Protein AF-A0A8T7KY41-F1 (afdb_monomer)

Nearest PDB structures (foldseek):
  5xch-assembly2_B  TM=5.425E-01  e=1.766E-01  Entamoeba histolytica
  1bam-assembly1_A-2  TM=4.872E-01  e=3.197E-01  Bacillus amyloliquefaciens
  3ck2-assembly1_A  TM=7.551E-01  e=2.164E+00  Streptococcus pneumoniae TIGR4
  2a22-assembly1_A  TM=5.489E-01  e=1.776E+00  Cryptosporidium parvum
  3zxn-assembly2_B  TM=6.604E-01  e=4.469E+00  Moorella thermoacetica ATCC 39073

Radius of gyration: 12.15 Å; Cα contacts (8 Å, |Δi|>4): 149; chains: 1; bounding box: 26×25×29 Å

Solvent-accessible surface area (backbone atoms only — not comparable to full-atom values): 4917 Å² total; per-residue (Å²): 139,80,84,49,77,44,69,32,98,86,76,29,71,43,66,36,46,40,79,92,74,28,32,39,38,37,78,47,76,67,68,86,45,65,76,55,35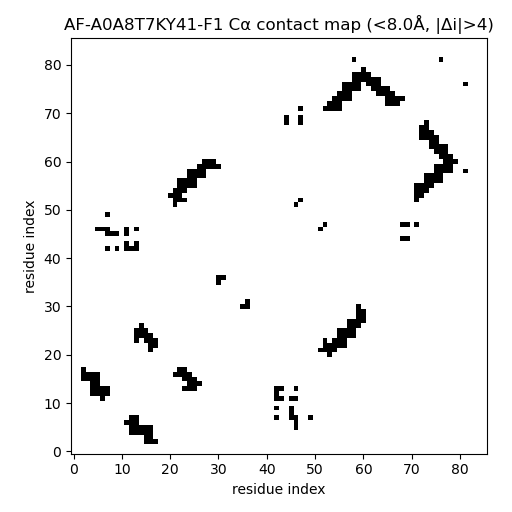,54,52,55,51,50,34,50,48,56,40,40,72,73,69,60,42,66,32,36,36,37,31,23,75,50,71,56,79,60,50,70,55,99,84,28,46,35,42,35,36,18,44,70,59,47,67,75,71,106

Mean predicted aligned error: 6.86 Å

Secondary structure (DSSP, 8-state):
---EEEE-TTSPEEEEEETTTTEEEEE-S-S-SHHHHHHHHHHHHHHHHHH--SEEEEEESS----EEETTEEEEEEEHHHHHHH-

Foldseek 3Di:
DDWDWDQFPVRAIQRGADPVQLETEHEDADCPPPVVVVVNVVSVLRVCVVSVGQAYEYEYCAFDDWDDHPNHTYGYHHPVVVVVVD

Sequence (86 aa):
MALDYFSSPGGYEADFYLPETRQFIQVTQNLNNAPTREREVRALQDAIQVLKPKDALILTDANGKDFQIDGVPVRIQSAVGWMLSS

pLDDT: mean 78.93, std 14.4, range [40.28, 95.19]

Structure (mmCIF, N/CA/C/O backbone):
data_AF-A0A8T7KY41-F1
#
_entry.id   AF-A0A8T7KY41-F1
#
loop_
_atom_site.group_PDB
_atom_site.id
_atom_site.type_symbol
_atom_site.label_atom_id
_atom_site.label_alt_id
_atom_site.label_comp_id
_atom_site.label_asym_id
_atom_site.label_entity_id
_atom_site.label_seq_id
_atom_site.pdbx_PDB_ins_code
_atom_site.Cartn_x
_atom_site.Cartn_y
_atom_site.Cartn_z
_atom_site.occupancy
_atom_site.B_iso_or_equiv
_atom_site.auth_seq_id
_atom_site.auth_comp_id
_atom_site.auth_asym_id
_atom_site.auth_atom_id
_atom_site.pdbx_PDB_model_num
ATOM 1 N N . MET A 1 1 ? -7.122 -8.861 16.498 1.00 45.19 1 MET A N 1
ATOM 2 C CA . MET A 1 1 ? -6.467 -8.401 15.262 1.00 45.19 1 MET A CA 1
ATOM 3 C C . MET A 1 1 ? -6.177 -9.641 14.432 1.00 45.19 1 MET A C 1
ATOM 5 O O . MET A 1 1 ? -5.394 -10.466 14.883 1.00 45.19 1 MET A O 1
ATOM 9 N N . ALA A 1 2 ? -6.911 -9.852 13.339 1.00 40.28 2 ALA A N 1
ATOM 10 C CA . ALA A 1 2 ? -6.660 -10.954 12.410 1.00 40.28 2 ALA A CA 1
ATOM 11 C C . ALA A 1 2 ? -5.784 -10.419 11.273 1.00 40.28 2 ALA A C 1
ATOM 13 O O . ALA A 1 2 ? -6.014 -9.306 10.802 1.00 40.28 2 ALA A O 1
ATOM 14 N N . LEU A 1 3 ? -4.749 -11.174 10.921 1.00 43.06 3 LEU A N 1
ATOM 15 C CA . LEU A 1 3 ? -3.817 -10.857 9.849 1.00 43.06 3 LEU A CA 1
ATOM 16 C C . LEU A 1 3 ? -4.081 -11.894 8.756 1.00 43.06 3 LEU A C 1
ATOM 18 O O . LEU A 1 3 ? -3.719 -13.057 8.922 1.00 43.06 3 LEU A O 1
ATOM 22 N N . ASP A 1 4 ? -4.788 -11.498 7.703 1.00 53.56 4 ASP A N 1
ATOM 23 C CA . ASP A 1 4 ? -5.168 -12.405 6.624 1.00 53.56 4 ASP A CA 1
ATOM 24 C C . ASP A 1 4 ? -4.236 -12.193 5.429 1.00 53.56 4 ASP A C 1
ATOM 26 O O . ASP A 1 4 ? -4.126 -11.084 4.900 1.00 53.56 4 ASP A O 1
ATOM 30 N N . TYR A 1 5 ? -3.568 -13.265 5.004 1.00 52.91 5 TYR A N 1
ATOM 31 C CA . TYR A 1 5 ? -2.817 -13.293 3.753 1.00 52.91 5 TYR A CA 1
ATOM 32 C C . TYR A 1 5 ? -3.814 -13.332 2.595 1.00 52.91 5 TYR A C 1
ATOM 34 O O . TYR A 1 5 ? -4.611 -14.270 2.491 1.00 52.91 5 TYR A O 1
ATOM 42 N N . PHE A 1 6 ? -3.792 -12.319 1.730 1.00 55.66 6 PHE A N 1
ATOM 43 C CA . PHE A 1 6 ? -4.672 -12.270 0.567 1.00 55.66 6 PHE A CA 1
ATOM 44 C C . PHE A 1 6 ? -3.898 -12.634 -0.700 1.00 55.66 6 PHE A C 1
ATOM 46 O O . PHE A 1 6 ? -3.015 -11.897 -1.134 1.00 55.66 6 PHE A O 1
ATOM 53 N N . SER A 1 7 ? -4.276 -13.755 -1.317 1.00 55.75 7 SER A N 1
ATOM 54 C CA . SER A 1 7 ? -3.831 -14.128 -2.660 1.00 55.75 7 SER A CA 1
ATOM 55 C C . SER A 1 7 ? -4.916 -13.745 -3.663 1.00 55.75 7 SER A C 1
ATOM 57 O O . SER A 1 7 ? -6.057 -14.210 -3.569 1.00 55.75 7 SER A O 1
ATOM 59 N N . SER A 1 8 ? -4.586 -12.859 -4.602 1.00 56.34 8 SER A N 1
ATOM 60 C CA . SER A 1 8 ? -5.505 -12.479 -5.670 1.00 56.34 8 SER A CA 1
ATOM 61 C C . SER A 1 8 ? -5.694 -13.644 -6.656 1.00 56.34 8 SER A C 1
ATOM 63 O O . SER A 1 8 ? -4.804 -14.485 -6.806 1.00 56.34 8 SER A O 1
ATOM 65 N N . PRO A 1 9 ? -6.810 -13.694 -7.408 1.00 49.81 9 PRO A N 1
ATOM 66 C CA . PRO A 1 9 ? -7.012 -14.693 -8.462 1.00 49.81 9 PRO A CA 1
ATOM 67 C C . PRO A 1 9 ? -5.912 -14.715 -9.542 1.00 49.81 9 PRO A C 1
ATOM 69 O O . PRO A 1 9 ? -5.777 -15.712 -10.247 1.00 49.81 9 PRO A O 1
ATOM 72 N N . GLY A 1 10 ? -5.121 -13.640 -9.668 1.00 54.91 10 GLY A N 1
ATOM 73 C CA . GLY A 1 10 ? -3.951 -13.546 -10.548 1.00 54.91 10 GLY A CA 1
ATOM 74 C C .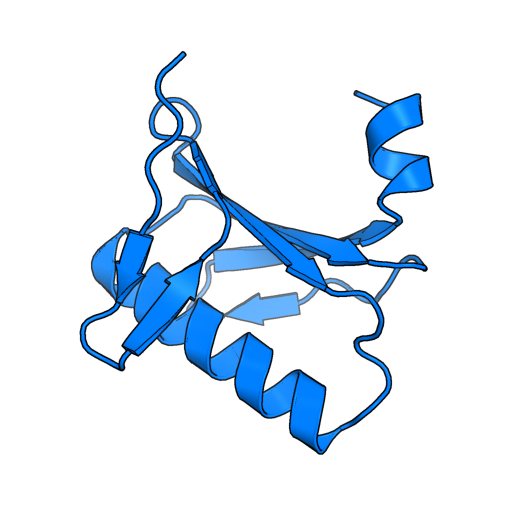 GLY A 1 10 ? -2.671 -14.177 -9.981 1.00 54.91 10 GLY A C 1
ATOM 75 O O . GLY A 1 10 ? -1.639 -14.155 -10.648 1.00 54.91 10 GLY A O 1
ATOM 76 N N . GLY A 1 11 ? -2.717 -14.744 -8.769 1.00 53.97 11 GLY A N 1
ATOM 77 C CA . GLY A 1 11 ? -1.556 -15.319 -8.081 1.00 53.97 11 GLY A CA 1
ATOM 78 C C . GLY A 1 11 ? -0.636 -14.270 -7.455 1.00 53.97 11 GLY A C 1
ATOM 79 O O . GLY A 1 11 ? 0.535 -14.550 -7.205 1.00 53.97 11 GLY A O 1
ATOM 80 N N . TYR A 1 12 ? -1.146 -13.059 -7.235 1.00 55.38 12 TYR A N 1
ATOM 81 C CA . TYR A 1 12 ? -0.401 -11.975 -6.618 1.00 55.38 12 TYR A CA 1
ATOM 82 C C . TYR A 1 12 ? -0.793 -11.831 -5.148 1.00 55.38 12 TYR A C 1
ATOM 84 O O . TYR A 1 12 ? -1.974 -11.702 -4.823 1.00 55.38 12 TYR A O 1
ATOM 92 N N . GLU A 1 13 ? 0.199 -11.876 -4.265 1.00 59.75 13 GLU A N 1
ATOM 93 C CA . GLU A 1 13 ? 0.011 -11.795 -2.818 1.00 59.75 13 GLU A CA 1
ATOM 94 C C . GLU A 1 13 ?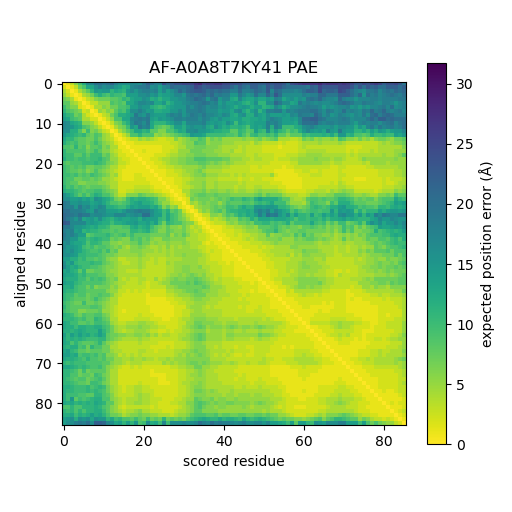 0.139 -10.341 -2.364 1.00 59.75 13 GLU A C 1
ATOM 96 O O . GLU A 1 13 ? 1.124 -9.672 -2.677 1.00 59.75 13 GLU A O 1
ATOM 101 N N . ALA A 1 14 ? -0.878 -9.854 -1.652 1.00 64.56 14 ALA A N 1
ATOM 102 C CA . ALA A 1 14 ? -0.752 -8.656 -0.836 1.00 64.56 14 ALA A CA 1
ATOM 103 C C . ALA A 1 14 ? -0.336 -9.097 0.570 1.00 64.56 14 ALA A C 1
ATOM 105 O O . ALA A 1 14 ? -1.006 -9.955 1.153 1.00 64.56 14 ALA A O 1
ATOM 106 N N . ASP A 1 15 ? 0.743 -8.521 1.106 1.00 76.62 15 ASP A N 1
ATOM 107 C CA . ASP A 1 15 ? 1.312 -8.983 2.380 1.00 76.62 15 ASP A CA 1
ATOM 108 C C . ASP A 1 15 ? 0.307 -8.872 3.532 1.00 76.62 15 ASP A C 1
ATOM 110 O O . ASP A 1 15 ? 0.151 -9.815 4.309 1.00 76.62 15 ASP A O 1
ATOM 114 N N . PHE A 1 16 ? -0.409 -7.742 3.626 1.00 83.44 16 PHE A N 1
ATOM 115 C CA . PHE A 1 16 ? -1.420 -7.527 4.661 1.00 83.44 16 PHE A CA 1
ATOM 116 C C . PHE A 1 16 ? -2.647 -6.770 4.148 1.00 83.44 16 PHE A C 1
ATOM 118 O O . PHE A 1 16 ? -2.547 -5.769 3.432 1.00 83.44 16 PHE A O 1
ATOM 125 N N . TYR A 1 17 ? -3.821 -7.192 4.613 1.00 84.94 17 TYR A N 1
ATOM 126 C CA . TYR A 1 17 ? -5.062 -6.431 4.514 1.00 84.94 17 TYR A CA 1
ATOM 127 C C . TYR A 1 17 ? -5.609 -6.146 5.913 1.00 84.94 17 TYR A C 1
ATOM 129 O O . TYR A 1 17 ? -5.690 -7.043 6.748 1.00 84.94 17 TYR A O 1
ATOM 137 N N . LEU A 1 18 ? -5.992 -4.894 6.166 1.00 86.94 18 LEU A N 1
ATOM 138 C CA . LEU A 1 18 ? -6.592 -4.441 7.419 1.00 86.94 18 LEU A CA 1
ATOM 139 C C . LEU A 1 18 ? -8.099 -4.219 7.208 1.00 86.94 18 LEU A C 1
ATOM 141 O O . LEU A 1 18 ? -8.485 -3.180 6.662 1.00 86.94 18 LEU A O 1
ATOM 145 N N . PRO A 1 19 ? -8.982 -5.143 7.639 1.00 84.25 19 PRO A N 1
ATOM 146 C CA . PRO A 1 19 ? -10.415 -5.048 7.347 1.00 84.25 19 PRO A CA 1
ATOM 147 C C . PRO A 1 19 ? -11.096 -3.834 7.988 1.00 84.25 19 PRO A C 1
ATOM 149 O O . PRO A 1 19 ? -11.997 -3.245 7.394 1.00 84.25 19 PRO A O 1
ATOM 152 N N . GLU A 1 20 ? -10.655 -3.438 9.185 1.00 87.50 20 GLU A N 1
ATOM 153 C CA . GLU A 1 20 ? -11.253 -2.332 9.948 1.00 87.50 20 GLU A CA 1
ATOM 154 C C . GLU A 1 20 ? -11.069 -0.980 9.244 1.00 87.50 20 GLU A C 1
ATOM 156 O O . GLU A 1 20 ? -12.004 -0.183 9.142 1.00 87.50 20 GLU A O 1
ATOM 161 N N . THR A 1 21 ? -9.875 -0.734 8.702 1.00 88.06 21 THR A N 1
ATOM 162 C CA . THR A 1 21 ? -9.548 0.490 7.957 1.00 88.06 21 THR A CA 1
ATOM 163 C C . THR A 1 21 ? -9.781 0.344 6.454 1.00 88.06 21 THR A C 1
ATOM 165 O O . THR A 1 21 ? -9.863 1.352 5.751 1.00 88.06 21 THR A O 1
ATOM 168 N N . ARG A 1 22 ? -9.968 -0.890 5.964 1.00 90.00 22 ARG A N 1
ATOM 169 C CA . ARG A 1 22 ? -9.967 -1.263 4.541 1.00 90.00 22 ARG A CA 1
ATOM 170 C C . ARG A 1 22 ? -8.684 -0.803 3.849 1.00 90.00 22 ARG A C 1
ATOM 172 O O . ARG A 1 22 ? -8.751 -0.248 2.755 1.00 90.00 22 ARG A O 1
ATOM 179 N N . GLN A 1 23 ? -7.545 -1.015 4.497 1.00 90.06 23 GLN A N 1
ATOM 180 C CA . GLN A 1 23 ? -6.229 -0.634 3.988 1.00 90.06 23 GLN A CA 1
ATOM 181 C C . GLN A 1 23 ? -5.445 -1.867 3.537 1.00 90.06 23 GLN A C 1
ATOM 183 O O . GLN A 1 23 ? -5.441 -2.886 4.227 1.00 90.06 23 GLN A O 1
ATOM 188 N N . PHE A 1 24 ? -4.753 -1.754 2.405 1.00 89.31 24 PHE A N 1
ATOM 189 C CA . PHE A 1 24 ? -3.715 -2.713 2.020 1.00 89.31 24 PHE A CA 1
ATOM 190 C C . PHE A 1 24 ? -2.330 -2.231 2.417 1.00 89.31 24 PHE A C 1
ATOM 192 O O . PHE A 1 24 ? -2.033 -1.042 2.307 1.00 89.31 24 PHE A O 1
ATOM 199 N N . ILE A 1 25 ? -1.471 -3.171 2.801 1.00 88.50 25 ILE A N 1
ATOM 200 C CA . ILE A 1 25 ? -0.055 -2.921 3.043 1.00 88.50 25 ILE A CA 1
ATOM 201 C C . ILE A 1 25 ? 0.760 -3.944 2.249 1.00 88.50 25 ILE A C 1
ATOM 203 O O . ILE A 1 25 ? 0.581 -5.146 2.424 1.00 88.50 25 ILE A O 1
ATOM 207 N N . GLN A 1 26 ? 1.652 -3.445 1.396 1.00 86.69 26 GLN A N 1
ATOM 208 C CA . GLN A 1 26 ? 2.662 -4.214 0.668 1.00 86.69 26 GLN A CA 1
ATOM 209 C C . GLN A 1 26 ? 4.042 -3.859 1.219 1.00 86.69 26 GLN A C 1
ATOM 211 O O . GLN A 1 26 ? 4.320 -2.687 1.478 1.00 86.69 26 GLN A O 1
ATOM 216 N N . VAL A 1 27 ? 4.930 -4.833 1.362 1.00 86.88 27 VAL A N 1
ATOM 217 C CA . VAL A 1 27 ? 6.307 -4.640 1.810 1.00 86.88 27 VAL A CA 1
ATOM 218 C C . VAL A 1 27 ? 7.251 -5.060 0.691 1.00 86.88 27 VAL A C 1
ATOM 220 O O . VAL A 1 27 ? 7.244 -6.194 0.231 1.00 86.88 27 VAL A O 1
ATOM 223 N N . THR A 1 28 ? 8.114 -4.151 0.247 1.00 83.69 28 THR A N 1
ATOM 224 C CA . THR A 1 28 ? 9.107 -4.464 -0.786 1.00 83.69 28 THR A CA 1
ATOM 225 C C . THR A 1 28 ? 10.420 -3.758 -0.510 1.00 83.69 28 THR A C 1
ATOM 227 O O . THR A 1 28 ? 10.446 -2.600 -0.112 1.00 83.69 28 THR A O 1
ATOM 230 N N . GLN A 1 29 ? 11.543 -4.444 -0.716 1.00 76.38 29 GLN A N 1
ATOM 231 C CA . GLN A 1 29 ? 12.848 -3.880 -0.381 1.00 76.38 29 GLN A CA 1
ATOM 232 C C . GLN A 1 29 ? 13.244 -2.725 -1.309 1.00 76.38 29 GLN A C 1
ATOM 234 O O . GLN A 1 29 ? 13.927 -1.815 -0.860 1.00 76.38 29 GLN A O 1
ATOM 239 N N . ASN A 1 30 ? 12.862 -2.758 -2.592 1.00 71.94 30 ASN A N 1
ATOM 240 C CA . ASN A 1 30 ? 13.313 -1.761 -3.563 1.00 71.94 30 ASN A CA 1
ATOM 241 C C . ASN A 1 30 ? 12.336 -1.606 -4.744 1.00 71.94 30 ASN A C 1
ATOM 243 O O . ASN A 1 30 ? 12.200 -2.505 -5.576 1.00 71.94 30 ASN A O 1
ATOM 247 N N . LEU A 1 31 ? 11.726 -0.422 -4.865 1.00 71.81 31 LEU A N 1
ATOM 248 C CA . LEU A 1 31 ? 10.851 -0.041 -5.987 1.00 71.81 31 LEU A CA 1
ATOM 249 C C . LEU A 1 31 ? 11.581 0.619 -7.173 1.00 71.81 31 LEU A C 1
ATOM 251 O O . LEU A 1 31 ? 10.949 0.931 -8.182 1.00 71.81 31 LEU A O 1
ATOM 255 N N . ASN A 1 32 ? 12.892 0.858 -7.088 1.00 66.06 32 ASN A N 1
ATOM 256 C CA . ASN A 1 32 ? 13.658 1.580 -8.114 1.00 66.06 32 ASN A CA 1
ATOM 257 C C . ASN A 1 32 ? 14.023 0.721 -9.333 1.00 66.06 32 ASN A C 1
ATOM 259 O O . ASN A 1 32 ? 14.528 1.243 -10.326 1.00 66.06 32 ASN A O 1
ATOM 263 N N . ASN A 1 33 ? 13.760 -0.586 -9.294 1.00 65.75 33 ASN A N 1
ATOM 264 C CA . ASN A 1 33 ? 13.915 -1.449 -10.458 1.00 65.75 33 ASN A CA 1
ATOM 265 C C . ASN A 1 33 ? 12.609 -1.452 -11.275 1.00 65.75 33 ASN A C 1
ATOM 267 O O . ASN A 1 33 ? 11.605 -2.006 -10.834 1.00 65.75 33 ASN A O 1
ATOM 271 N N . ALA A 1 34 ? 12.611 -0.813 -12.450 1.00 59.28 34 ALA A N 1
ATOM 272 C CA . ALA A 1 34 ? 11.419 -0.596 -13.281 1.00 59.28 34 ALA A CA 1
ATOM 273 C C . ALA A 1 34 ? 10.581 -1.870 -13.563 1.00 59.28 34 ALA A C 1
ATOM 275 O O . ALA A 1 34 ? 9.379 -1.839 -13.296 1.00 59.28 34 ALA A O 1
ATOM 276 N N . PRO A 1 35 ? 11.162 -3.006 -14.005 1.00 63.19 35 PRO A N 1
ATOM 277 C CA . PRO A 1 35 ? 10.410 -4.254 -14.175 1.00 63.19 35 PRO A CA 1
ATOM 278 C C . PRO A 1 35 ? 9.850 -4.833 -12.865 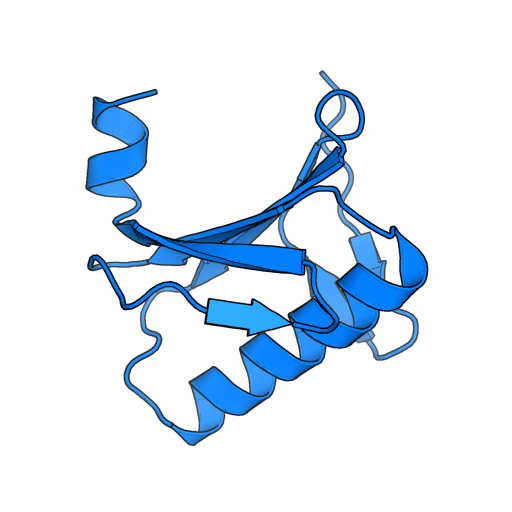1.00 63.19 35 PRO A C 1
ATOM 280 O O . PRO A 1 35 ? 8.772 -5.425 -12.873 1.00 63.19 35 PRO A O 1
ATOM 283 N N . THR A 1 36 ? 10.531 -4.642 -11.730 1.00 62.78 36 THR A N 1
ATOM 284 C CA . THR A 1 36 ? 10.008 -5.042 -10.411 1.00 62.78 36 THR A CA 1
ATOM 285 C C . THR A 1 36 ? 8.824 -4.164 -10.018 1.00 62.78 36 THR A C 1
ATOM 287 O O . THR A 1 36 ? 7.784 -4.675 -9.620 1.00 62.78 36 THR A O 1
ATOM 290 N N . ARG A 1 37 ? 8.932 -2.846 -10.216 1.00 71.19 37 ARG A N 1
ATOM 291 C CA . ARG A 1 37 ? 7.871 -1.884 -9.902 1.00 71.19 37 ARG A CA 1
ATOM 292 C C . ARG A 1 37 ? 6.585 -2.171 -10.669 1.00 71.19 37 ARG A C 1
ATOM 294 O O . ARG A 1 37 ? 5.512 -2.141 -10.081 1.00 71.19 37 ARG A O 1
ATOM 301 N N . GLU A 1 38 ? 6.674 -2.463 -11.962 1.00 72.06 38 GLU A N 1
ATOM 302 C CA . GLU A 1 38 ? 5.492 -2.803 -12.763 1.00 72.06 38 GLU A CA 1
ATOM 303 C C . GLU A 1 38 ? 4.821 -4.096 -12.288 1.00 72.06 38 GLU A C 1
ATOM 305 O O . GLU A 1 38 ? 3.592 -4.182 -12.283 1.00 72.06 38 GLU A O 1
ATOM 310 N N . ARG A 1 39 ? 5.609 -5.086 -11.852 1.00 69.12 39 ARG A N 1
ATOM 311 C CA . ARG A 1 39 ? 5.082 -6.345 -11.315 1.00 69.12 39 ARG A CA 1
ATOM 312 C C . ARG A 1 39 ? 4.350 -6.137 -9.986 1.00 69.12 39 ARG A C 1
ATOM 314 O O . ARG A 1 39 ? 3.237 -6.633 -9.846 1.00 69.12 39 ARG A O 1
ATOM 321 N N . GLU A 1 40 ? 4.935 -5.379 -9.060 1.00 70.19 40 GLU A N 1
ATOM 322 C CA . GLU A 1 40 ? 4.320 -5.052 -7.762 1.00 70.19 40 GLU A CA 1
ATOM 323 C C . GLU A 1 40 ? 3.052 -4.197 -7.929 1.00 70.19 40 GLU A C 1
ATOM 325 O O . GLU A 1 40 ? 2.048 -4.403 -7.254 1.00 70.19 40 GLU A O 1
ATOM 330 N N . VAL A 1 41 ? 3.051 -3.254 -8.876 1.00 76.69 41 VAL A N 1
ATOM 331 C CA . VAL A 1 41 ? 1.876 -2.408 -9.137 1.00 76.69 41 VAL A CA 1
ATOM 332 C C . VAL A 1 41 ? 0.720 -3.217 -9.735 1.00 76.69 41 VAL A C 1
ATOM 334 O O 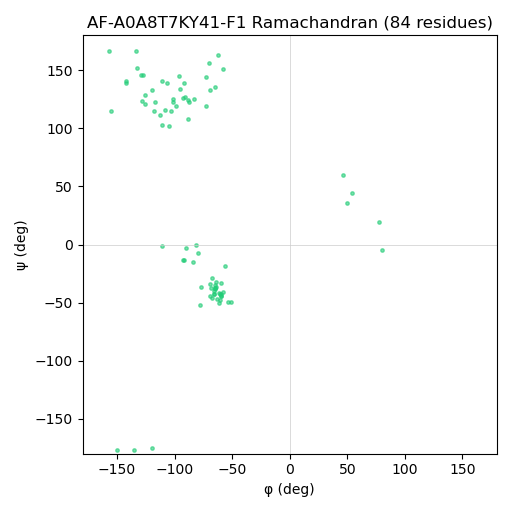. VAL A 1 41 ? -0.425 -2.983 -9.357 1.00 76.69 41 VAL A O 1
ATOM 337 N N . ARG A 1 42 ? 0.987 -4.193 -10.617 1.00 76.81 42 ARG A N 1
ATOM 338 C CA . ARG A 1 42 ? -0.061 -5.088 -11.152 1.00 76.81 42 ARG A CA 1
ATOM 339 C C . ARG A 1 42 ? -0.669 -5.976 -10.070 1.00 76.81 42 ARG A C 1
ATOM 341 O O . ARG A 1 42 ? -1.886 -6.093 -10.004 1.00 76.81 42 ARG A O 1
ATOM 348 N N . ALA A 1 43 ? 0.172 -6.530 -9.198 1.00 72.56 43 ALA A N 1
ATOM 349 C CA . ALA A 1 43 ? -0.267 -7.283 -8.027 1.00 72.56 43 ALA A CA 1
ATOM 350 C C . ALA A 1 43 ? -1.246 -6.475 -7.166 1.00 72.56 43 ALA A C 1
ATOM 352 O O . ALA A 1 43 ? -2.342 -6.933 -6.832 1.00 72.56 43 ALA A O 1
ATOM 353 N N . LEU A 1 44 ? -0.857 -5.233 -6.871 1.00 77.06 44 LEU A N 1
ATOM 354 C CA . LEU A 1 44 ? -1.659 -4.311 -6.085 1.00 77.06 44 LEU A CA 1
ATOM 355 C C . LEU A 1 44 ? -2.963 -3.932 -6.802 1.00 77.06 44 LEU A C 1
ATOM 357 O O . LEU A 1 44 ? -4.003 -3.829 -6.158 1.00 77.06 44 LEU A O 1
ATOM 361 N N . GLN A 1 45 ? -2.933 -3.767 -8.127 1.00 82.44 45 GLN A N 1
ATOM 362 C CA . GLN A 1 45 ? -4.118 -3.461 -8.926 1.00 82.44 45 GLN A CA 1
ATOM 363 C C . GLN A 1 45 ? -5.162 -4.583 -8.873 1.00 82.44 45 GLN A C 1
ATOM 365 O O . GLN A 1 45 ? -6.331 -4.308 -8.597 1.00 82.44 45 GLN A O 1
ATOM 370 N N . ASP A 1 46 ? -4.751 -5.840 -9.047 1.00 80.88 46 ASP A N 1
ATOM 371 C CA . ASP A 1 46 ? -5.660 -6.989 -8.951 1.00 80.88 46 ASP A CA 1
ATOM 372 C C . ASP A 1 46 ? -6.300 -7.077 -7.555 1.00 80.88 46 ASP A C 1
ATOM 374 O O . ASP A 1 46 ? -7.509 -7.281 -7.415 1.00 80.88 46 ASP A O 1
ATOM 378 N N . ALA A 1 47 ? -5.505 -6.865 -6.502 1.00 76.69 47 ALA A N 1
ATOM 379 C CA . ALA A 1 47 ? -5.987 -6.874 -5.124 1.00 76.69 47 ALA A CA 1
ATOM 380 C C . ALA A 1 47 ? -6.967 -5.719 -4.834 1.00 76.69 47 ALA A C 1
ATOM 382 O O . ALA A 1 47 ? -8.005 -5.923 -4.190 1.00 76.69 47 ALA A O 1
ATOM 383 N N . ILE A 1 48 ? -6.689 -4.522 -5.364 1.00 83.81 48 ILE A N 1
ATOM 384 C CA . ILE A 1 48 ? -7.569 -3.351 -5.275 1.00 83.81 48 ILE A CA 1
ATOM 385 C C . ILE A 1 48 ? -8.928 -3.632 -5.923 1.00 83.81 48 ILE A C 1
ATOM 387 O O . ILE A 1 48 ? -9.959 -3.285 -5.342 1.00 83.81 48 ILE A O 1
ATOM 391 N N . GLN A 1 49 ? -8.960 -4.293 -7.083 1.00 83.31 49 GLN A N 1
ATOM 392 C CA . GLN A 1 49 ? -10.216 -4.603 -7.770 1.00 83.31 49 GLN A CA 1
ATOM 393 C C . GLN A 1 49 ? -11.103 -5.568 -6.975 1.00 83.31 49 GLN A C 1
ATOM 395 O O . GLN A 1 49 ? -12.328 -5.401 -6.955 1.00 83.31 49 GLN A O 1
ATOM 400 N N . VAL A 1 50 ? -10.499 -6.545 -6.290 1.00 81.88 50 VAL A N 1
ATOM 401 C CA . VAL A 1 50 ? -11.233 -7.553 -5.514 1.00 81.88 50 VAL A CA 1
ATOM 402 C C . VAL A 1 50 ? -11.715 -6.996 -4.174 1.00 81.88 50 VAL A C 1
ATOM 404 O O . VAL A 1 50 ? -12.904 -7.092 -3.866 1.00 81.88 50 VAL A O 1
ATOM 407 N N . LEU A 1 51 ? -10.825 -6.399 -3.375 1.00 80.56 51 LEU A N 1
ATOM 408 C CA . LEU A 1 51 ? -11.149 -5.997 -1.997 1.00 80.56 51 LEU A CA 1
ATOM 409 C C . LEU A 1 51 ? -11.639 -4.550 -1.867 1.00 80.56 51 LEU A C 1
ATOM 411 O O . LEU A 1 51 ? -12.195 -4.187 -0.827 1.00 80.56 51 LEU A O 1
ATOM 415 N N . LYS A 1 52 ? -11.472 -3.722 -2.908 1.00 85.50 52 LYS A N 1
ATOM 416 C CA . LYS A 1 52 ? -11.895 -2.310 -2.949 1.00 85.50 52 LYS A CA 1
ATOM 417 C C . LYS A 1 52 ? -11.485 -1.559 -1.673 1.00 85.50 52 LYS A C 1
ATOM 419 O O . LYS A 1 52 ? -12.356 -1.104 -0.922 1.00 85.50 52 LYS A O 1
ATOM 424 N N . PRO A 1 53 ? -10.184 -1.487 -1.362 1.00 88.81 53 PRO A N 1
ATOM 425 C CA . PRO A 1 53 ? -9.688 -0.774 -0.190 1.00 88.81 53 PRO A CA 1
ATOM 426 C C . PRO A 1 53 ? -10.020 0.725 -0.273 1.00 88.81 53 PRO A C 1
ATOM 428 O O . PRO A 1 53 ? -10.337 1.251 -1.340 1.00 88.81 53 PRO A O 1
ATOM 431 N N . LYS A 1 54 ? -9.935 1.422 0.860 1.00 93.75 54 LYS A N 1
ATOM 432 C CA . LYS A 1 54 ? -9.979 2.889 0.892 1.00 93.75 54 LYS A CA 1
ATOM 433 C C . LYS A 1 54 ? -8.653 3.502 0.453 1.00 93.75 54 LYS A C 1
ATOM 435 O O . LYS A 1 54 ? -8.662 4.530 -0.215 1.00 93.75 54 LYS A O 1
ATOM 440 N N . ASP A 1 55 ? -7.547 2.868 0.821 1.00 93.94 55 ASP A N 1
ATOM 441 C CA . ASP A 1 55 ? -6.188 3.289 0.500 1.00 93.94 55 ASP A CA 1
ATOM 442 C C . ASP A 1 55 ? -5.218 2.097 0.571 1.00 93.94 55 ASP A C 1
ATOM 444 O O . ASP A 1 55 ? -5.561 1.015 1.062 1.00 93.94 55 ASP A O 1
ATOM 448 N N . ALA A 1 56 ? -4.015 2.289 0.037 1.00 91.50 56 ALA A N 1
ATOM 449 C CA . ALA A 1 56 ? -2.933 1.322 0.113 1.00 91.50 56 ALA A CA 1
ATOM 450 C C . ALA A 1 56 ? -1.617 1.985 0.534 1.00 91.50 56 ALA A C 1
ATOM 452 O O . ALA A 1 56 ? -1.354 3.156 0.247 1.00 91.50 56 ALA A O 1
ATOM 453 N N . LEU A 1 57 ? -0.765 1.201 1.183 1.00 91.56 57 LEU A N 1
ATOM 454 C CA . LEU A 1 57 ? 0.553 1.591 1.654 1.00 91.56 57 LEU A CA 1
ATOM 455 C C . LEU A 1 57 ? 1.592 0.610 1.114 1.00 91.56 57 LEU A C 1
ATOM 457 O O . LEU A 1 57 ? 1.453 -0.596 1.279 1.00 91.56 57 LEU A O 1
ATOM 461 N N . ILE A 1 58 ? 2.653 1.125 0.503 1.00 90.62 58 ILE A N 1
ATOM 462 C CA . ILE A 1 58 ? 3.838 0.346 0.157 1.00 90.62 58 ILE A CA 1
ATOM 463 C C . ILE A 1 58 ? 4.973 0.770 1.088 1.00 90.62 58 ILE A C 1
ATOM 465 O O . ILE A 1 58 ? 5.418 1.920 1.055 1.00 90.62 58 ILE A O 1
ATOM 469 N N . LEU A 1 59 ? 5.430 -0.165 1.917 1.00 91.25 59 LEU A N 1
ATOM 470 C CA . LEU A 1 59 ? 6.578 -0.009 2.799 1.00 91.25 59 LEU A CA 1
ATOM 471 C C . LEU A 1 59 ? 7.855 -0.415 2.065 1.00 91.25 59 LEU A C 1
ATOM 473 O O . LEU A 1 59 ? 7.949 -1.536 1.565 1.00 91.25 59 LEU A O 1
ATOM 477 N N . THR A 1 60 ? 8.834 0.492 2.009 1.00 90.56 60 THR A N 1
ATOM 478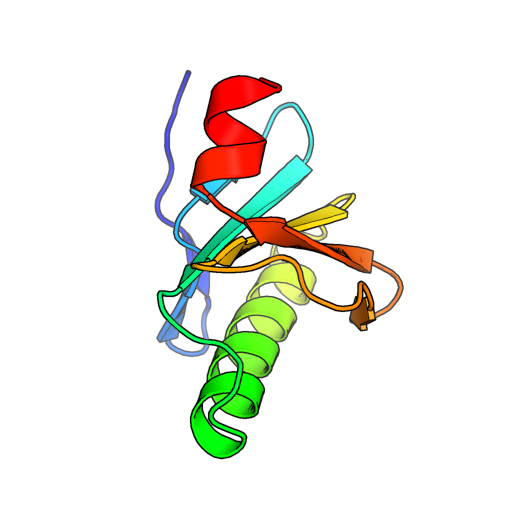 C CA . THR A 1 60 ? 10.109 0.254 1.308 1.00 90.56 60 THR A CA 1
ATOM 479 C C . THR A 1 60 ? 11.342 0.697 2.091 1.00 90.56 60 THR A C 1
ATOM 481 O O . THR A 1 60 ? 11.232 1.113 3.245 1.00 90.56 60 THR A O 1
ATOM 484 N N . ASP A 1 61 ? 12.534 0.583 1.506 1.00 90.44 61 ASP A N 1
ATOM 485 C CA . ASP A 1 61 ? 13.777 1.082 2.101 1.00 90.44 61 ASP A CA 1
ATOM 486 C C . ASP A 1 61 ? 13.827 2.619 2.178 1.00 90.44 61 ASP A C 1
ATOM 488 O O . ASP A 1 61 ? 14.416 3.178 3.105 1.00 90.44 61 ASP A O 1
ATOM 492 N N . ALA A 1 62 ? 13.151 3.310 1.259 1.00 89.50 62 ALA A N 1
ATOM 493 C CA . ALA A 1 62 ? 13.103 4.763 1.181 1.00 89.50 62 ALA A CA 1
ATOM 494 C C . ALA A 1 62 ? 11.673 5.295 0.985 1.00 89.50 62 ALA A C 1
ATOM 496 O O . ALA A 1 62 ? 10.726 4.571 0.683 1.00 89.50 62 ALA A O 1
ATOM 497 N N . ASN A 1 63 ? 11.490 6.601 1.171 1.00 90.81 63 ASN A N 1
ATOM 498 C CA . ASN A 1 63 ? 10.236 7.242 0.777 1.00 90.81 63 ASN A CA 1
ATOM 499 C C . ASN A 1 63 ? 10.173 7.340 -0.752 1.00 90.81 63 ASN A C 1
ATOM 501 O O . ASN A 1 63 ? 11.188 7.587 -1.408 1.00 90.81 63 ASN A O 1
ATOM 505 N N . GLY A 1 64 ? 8.976 7.185 -1.311 1.00 87.88 64 GLY A N 1
ATOM 506 C CA . GLY A 1 64 ? 8.738 7.308 -2.745 1.00 87.88 64 GLY A CA 1
ATOM 507 C C . GLY A 1 64 ? 7.752 8.421 -3.071 1.00 87.88 64 GLY A C 1
ATOM 508 O O . GLY A 1 64 ? 7.316 9.174 -2.203 1.00 87.88 64 GLY A O 1
ATOM 509 N N . LYS A 1 65 ? 7.398 8.529 -4.354 1.00 89.25 65 LYS A N 1
ATOM 510 C CA . LYS A 1 65 ? 6.287 9.381 -4.784 1.00 89.25 65 LYS A CA 1
ATOM 511 C C . LYS A 1 65 ? 4.985 8.596 -4.715 1.00 89.25 65 LYS A C 1
ATOM 513 O O . LYS A 1 65 ? 4.856 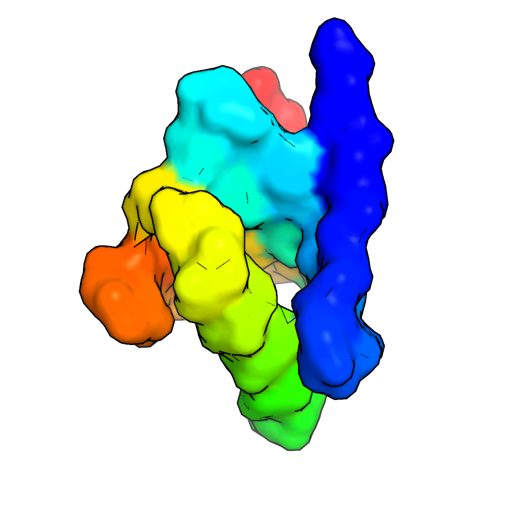7.579 -5.395 1.00 89.25 65 LYS A O 1
ATOM 518 N N . ASP A 1 66 ? 4.035 9.120 -3.955 1.00 92.44 66 ASP A N 1
ATOM 519 C CA . ASP A 1 66 ? 2.665 8.620 -3.915 1.00 92.44 66 ASP A CA 1
ATOM 520 C C . ASP A 1 66 ? 2.025 8.649 -5.307 1.00 92.44 66 ASP A C 1
ATOM 522 O O . ASP A 1 66 ? 2.363 9.469 -6.169 1.00 92.44 66 ASP A O 1
ATOM 526 N N . PHE A 1 67 ? 1.091 7.733 -5.526 1.00 91.56 67 PHE A N 1
ATOM 527 C CA . PHE A 1 67 ? 0.372 7.596 -6.785 1.00 91.56 67 PHE A CA 1
ATOM 528 C C . PHE A 1 67 ? -1.038 7.053 -6.540 1.00 91.56 67 PHE A C 1
ATOM 530 O O . PHE A 1 67 ? -1.470 6.898 -5.399 1.00 91.56 67 PHE A O 1
ATOM 537 N N . GLN A 1 68 ? -1.793 6.817 -7.610 1.00 91.75 68 GLN A N 1
ATOM 538 C CA . GLN A 1 68 ? -3.135 6.249 -7.532 1.00 91.75 68 GLN A CA 1
ATOM 539 C C . GLN A 1 68 ? -3.263 5.063 -8.481 1.00 91.75 68 GLN A C 1
ATOM 541 O O . GLN A 1 68 ? -2.682 5.073 -9.568 1.00 91.75 68 GLN A O 1
ATOM 546 N N . ILE A 1 69 ? -4.054 4.073 -8.076 1.00 88.50 69 ILE A N 1
ATOM 547 C CA . ILE A 1 69 ? -4.475 2.943 -8.909 1.00 88.50 69 ILE A CA 1
ATOM 548 C C . ILE A 1 69 ? -5.998 2.896 -8.853 1.00 88.50 69 ILE A C 1
ATOM 550 O O . ILE A 1 69 ? -6.559 2.795 -7.768 1.00 88.50 69 ILE A O 1
ATOM 554 N N . ASP A 1 70 ? -6.670 3.001 -10.001 1.00 87.06 70 ASP A N 1
ATOM 555 C CA . ASP A 1 70 ? -8.137 2.933 -10.100 1.00 87.06 70 ASP A CA 1
ATOM 556 C C . ASP A 1 70 ? -8.871 3.863 -9.097 1.00 87.06 70 ASP A C 1
ATOM 558 O O . ASP A 1 70 ? -9.920 3.534 -8.548 1.00 87.06 70 ASP A O 1
ATOM 562 N N . GLY A 1 71 ? -8.294 5.046 -8.838 1.00 89.12 71 GLY A N 1
ATOM 563 C CA . GLY A 1 71 ? -8.815 6.044 -7.893 1.00 89.12 71 GLY A CA 1
ATOM 564 C C . GLY A 1 71 ? -8.501 5.778 -6.414 1.00 89.12 71 GLY A C 1
ATOM 565 O O . GLY A 1 71 ? -8.794 6.629 -5.575 1.00 89.12 71 GLY A O 1
ATOM 566 N N . VAL A 1 72 ? -7.873 4.648 -6.083 1.00 92.94 72 VAL A N 1
ATOM 567 C CA . VAL A 1 72 ? -7.378 4.341 -4.737 1.00 92.94 72 VAL A CA 1
ATOM 568 C C . VAL A 1 72 ? -6.005 4.992 -4.538 1.00 92.94 72 VAL A C 1
ATOM 570 O O . VAL A 1 72 ? -5.096 4.756 -5.342 1.00 92.94 72 VAL A O 1
ATOM 573 N N . PRO A 1 73 ? -5.817 5.810 -3.488 1.00 95.19 73 PRO A N 1
ATOM 574 C CA . PRO A 1 73 ? -4.520 6.388 -3.169 1.00 95.19 73 PRO A CA 1
ATOM 575 C C . PRO A 1 73 ? -3.545 5.316 -2.676 1.00 95.19 73 PRO A C 1
ATOM 577 O O . PRO A 1 73 ? -3.873 4.520 -1.797 1.00 95.19 73 PRO A O 1
ATOM 580 N N . VAL A 1 74 ? -2.332 5.340 -3.225 1.00 92.88 74 VAL A N 1
ATOM 581 C CA . VAL A 1 74 ? -1.218 4.470 -2.846 1.00 92.88 74 VAL A CA 1
ATOM 582 C C . VAL A 1 74 ? -0.072 5.329 -2.324 1.00 92.88 74 VAL A C 1
ATOM 584 O O . VAL A 1 74 ? 0.519 6.117 -3.069 1.00 92.88 74 VAL A O 1
ATOM 587 N N . ARG A 1 75 ? 0.250 5.170 -1.039 1.00 94.00 75 ARG A N 1
ATOM 588 C CA . ARG A 1 75 ? 1.373 5.853 -0.391 1.00 94.00 75 ARG A CA 1
ATOM 589 C C . ARG A 1 75 ? 2.637 5.009 -0.467 1.00 94.00 75 ARG A C 1
ATOM 591 O O . ARG A 1 75 ? 2.568 3.808 -0.227 1.00 94.00 75 ARG A O 1
ATOM 598 N N . ILE A 1 76 ? 3.789 5.627 -0.728 1.00 92.00 76 ILE A N 1
ATOM 599 C CA . ILE A 1 76 ? 5.093 4.948 -0.642 1.00 92.00 76 ILE A CA 1
ATOM 600 C C . ILE A 1 76 ? 5.898 5.532 0.518 1.00 92.00 76 ILE A C 1
ATOM 602 O O . ILE A 1 76 ? 6.368 6.670 0.451 1.00 92.00 76 ILE A O 1
ATOM 606 N N . GLN A 1 77 ? 6.106 4.740 1.567 1.00 93.75 77 GLN A N 1
ATOM 607 C CA . GLN A 1 77 ? 6.773 5.177 2.792 1.00 93.75 77 GLN A CA 1
ATOM 608 C C . GLN A 1 77 ? 7.924 4.238 3.153 1.00 93.75 77 GLN A C 1
ATOM 610 O O . GLN A 1 77 ? 7.847 3.031 2.947 1.00 93.75 77 GLN A O 1
ATOM 615 N N . SER A 1 78 ? 8.996 4.778 3.728 1.00 93.00 78 SER A N 1
ATOM 616 C CA . SER A 1 78 ? 10.053 3.944 4.302 1.00 93.00 78 SER A CA 1
ATOM 617 C C . SER A 1 78 ? 9.519 3.143 5.493 1.00 93.00 78 SER A C 1
ATOM 619 O O . SER A 1 78 ? 8.849 3.697 6.366 1.00 93.00 78 SER A O 1
ATOM 621 N N . ALA A 1 79 ? 9.850 1.855 5.567 1.00 91.25 79 ALA A N 1
ATOM 622 C CA . ALA A 1 79 ? 9.454 0.985 6.674 1.00 91.25 79 ALA A CA 1
ATOM 623 C C . ALA A 1 79 ? 9.964 1.523 8.021 1.00 91.25 79 ALA A C 1
ATOM 625 O O . ALA A 1 79 ? 9.218 1.570 8.994 1.00 91.25 79 ALA A O 1
ATOM 626 N N . VAL A 1 80 ? 11.206 2.020 8.051 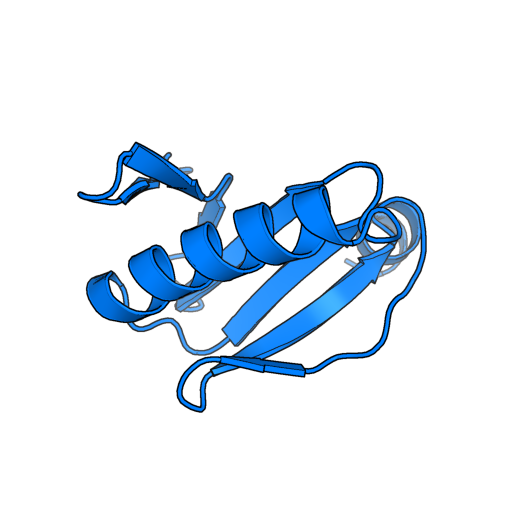1.00 90.31 80 VAL A N 1
ATOM 627 C CA . VAL A 1 80 ? 11.786 2.673 9.236 1.00 90.31 80 VAL A CA 1
ATOM 628 C C . VAL A 1 80 ? 10.980 3.910 9.628 1.00 90.31 80 VAL A C 1
ATOM 630 O O . VAL A 1 80 ? 10.629 4.069 10.794 1.00 90.31 80 VAL A O 1
ATOM 633 N N . GLY A 1 81 ? 10.656 4.774 8.661 1.00 89.56 81 GLY A N 1
ATOM 634 C CA . GLY A 1 81 ? 9.858 5.969 8.917 1.00 89.56 81 GLY A CA 1
ATOM 635 C C . GLY A 1 81 ? 8.472 5.622 9.450 1.00 89.56 81 GLY A C 1
ATOM 636 O O . GLY A 1 81 ? 8.020 6.248 10.399 1.00 89.56 81 GLY A O 1
ATOM 637 N N . TRP A 1 82 ? 7.830 4.599 8.883 1.00 91.50 82 TRP A N 1
ATOM 638 C CA . TRP A 1 82 ? 6.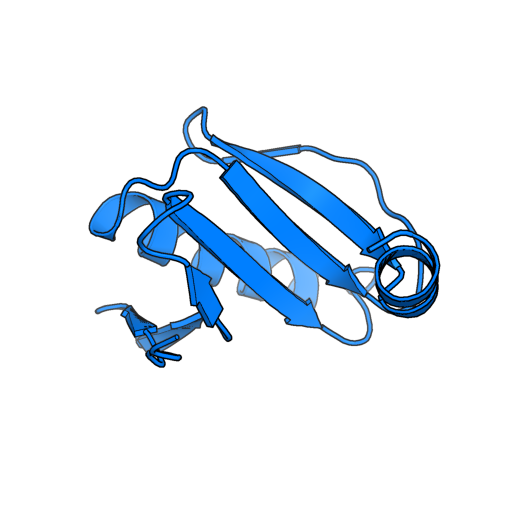543 4.094 9.351 1.00 91.50 82 TRP A CA 1
ATOM 639 C C . TRP A 1 82 ? 6.623 3.576 10.790 1.00 91.50 82 TRP A C 1
ATOM 641 O O . TRP A 1 82 ? 5.863 4.045 11.629 1.00 91.50 82 TRP A O 1
ATOM 651 N N . MET A 1 83 ? 7.585 2.707 11.121 1.00 87.69 83 MET A N 1
ATOM 652 C CA . MET A 1 83 ? 7.737 2.159 12.480 1.00 87.69 83 MET A CA 1
ATOM 653 C C . MET A 1 83 ? 7.967 3.232 13.550 1.00 87.69 83 MET A C 1
ATOM 655 O O . MET A 1 83 ? 7.543 3.058 14.686 1.00 87.69 83 MET A O 1
ATOM 659 N N . LEU A 1 84 ? 8.650 4.325 13.206 1.00 91.62 84 LEU A N 1
ATOM 660 C CA . LEU A 1 84 ? 8.940 5.416 14.141 1.00 91.62 84 LEU A CA 1
ATOM 661 C C . LEU A 1 84 ? 7.799 6.435 14.267 1.00 91.62 84 LEU A C 1
ATOM 663 O O . LEU A 1 84 ? 7.821 7.251 15.187 1.00 91.62 84 LEU A O 1
ATOM 667 N N . SER A 1 85 ? 6.833 6.420 13.346 1.00 82.38 85 SER A N 1
ATOM 668 C CA . SER A 1 85 ? 5.697 7.350 13.325 1.00 82.38 85 SER A CA 1
ATOM 669 C C . SER A 1 85 ? 4.344 6.701 13.630 1.00 82.38 85 SER A C 1
ATOM 671 O O . SER A 1 85 ? 3.332 7.398 13.553 1.00 82.38 85 SER A O 1
ATOM 673 N N . SER A 1 86 ? 4.317 5.385 13.861 1.00 63.41 86 SER A N 1
ATOM 674 C CA . SER A 1 86 ? 3.100 4.590 14.092 1.00 63.41 86 SER A CA 1
ATOM 675 C C . SER A 1 86 ? 2.765 4.453 15.569 1.00 63.41 86 SER A C 1
ATOM 677 O O . SER A 1 86 ? 3.713 4.386 16.383 1.00 63.41 86 SER A O 1
#